Protein AF-A0A968EYU2-F1 (afdb_monomer_lite)

Foldseek 3Di:
DVLVPQDPLLDDLLVVVLVCCVPPVLLADDVVSLVSNVVVQCCCVVVVHDDDPRNSVLSVQSNVLLVVCVVVPHGSPVSSVSND

pLDDT: mean 73.41, std 11.19, range [44.12, 89.25]

Sequence (84 aa):
PIIHFISREVRGSGVPEVMESVLIRGGTIRPRVILSKIFAAAITIGSGGSAGREGPIIHIGSAIGSAFGQFIAVSARRLRTFVA

Structure (mmCIF, N/CA/C/O backbone):
data_AF-A0A968EYU2-F1
#
_entry.id   AF-A0A968EYU2-F1
#
loop_
_atom_site.group_PDB
_atom_site.id
_atom_site.type_symbol
_atom_site.label_atom_id
_atom_site.label_alt_id
_atom_site.label_comp_id
_atom_site.label_asym_id
_atom_site.label_entity_id
_atom_site.label_seq_id
_atom_site.pdbx_PDB_ins_code
_atom_site.Cartn_x
_atom_site.Cartn_y
_atom_site.Cartn_z
_atom_site.occupancy
_atom_site.B_iso_or_equiv
_atom_site.auth_seq_id
_atom_site.auth_comp_id
_atom_site.auth_asym_id
_atom_site.auth_atom_id
_atom_site.pdbx_PDB_model_num
ATOM 1 N N . PRO A 1 1 ? 14.061 6.938 -17.408 1.00 49.19 1 PRO A N 1
ATOM 2 C CA . PRO A 1 1 ? 13.678 8.024 -18.353 1.00 49.19 1 PRO A CA 1
ATOM 3 C C . PRO A 1 1 ? 12.168 8.351 -18.389 1.00 49.19 1 PRO A C 1
ATOM 5 O O . PRO A 1 1 ? 11.839 9.526 -18.411 1.00 49.19 1 PRO A O 1
ATOM 8 N N . ILE A 1 2 ? 11.254 7.367 -18.313 1.00 48.81 2 ILE A N 1
ATOM 9 C CA . ILE A 1 2 ? 9.783 7.599 -18.335 1.00 48.81 2 ILE A CA 1
ATOM 10 C C . ILE A 1 2 ? 9.180 7.866 -16.935 1.00 48.81 2 ILE A C 1
ATOM 12 O O . ILE A 1 2 ? 8.266 8.671 -16.780 1.00 48.81 2 ILE A O 1
ATOM 16 N N . ILE A 1 3 ? 9.771 7.295 -15.880 1.00 48.44 3 ILE A N 1
ATOM 17 C CA . ILE A 1 3 ? 9.406 7.528 -14.464 1.00 48.44 3 ILE A CA 1
ATOM 18 C C . ILE A 1 3 ? 9.559 8.983 -13.978 1.00 48.44 3 ILE A C 1
ATOM 20 O O . ILE A 1 3 ? 9.069 9.316 -12.903 1.00 48.44 3 ILE A O 1
ATOM 24 N N . HIS A 1 4 ? 10.214 9.861 -14.746 1.00 47.31 4 HIS A N 1
ATOM 25 C CA . HIS A 1 4 ? 10.344 11.281 -14.395 1.00 47.31 4 HIS A CA 1
ATOM 26 C C . HIS A 1 4 ? 9.089 12.110 -14.699 1.00 47.31 4 HIS A C 1
ATOM 28 O O . HIS A 1 4 ? 8.918 1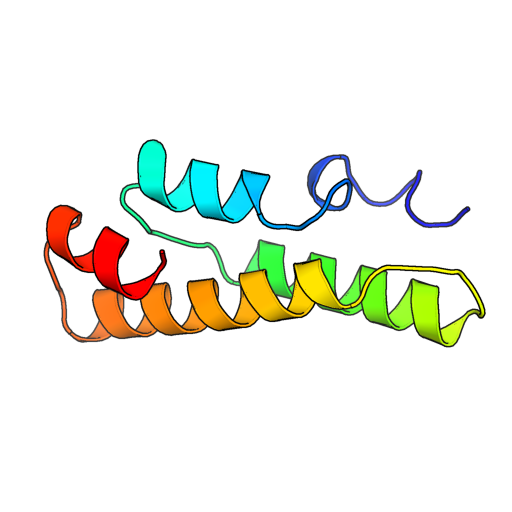3.159 -14.085 1.00 47.31 4 HIS A O 1
ATOM 34 N N . PHE A 1 5 ? 8.211 11.641 -15.591 1.00 47.78 5 PHE A N 1
ATOM 35 C CA . PHE A 1 5 ? 7.054 12.415 -16.052 1.00 47.78 5 PHE A CA 1
ATOM 36 C C . PHE A 1 5 ? 5.716 11.989 -15.4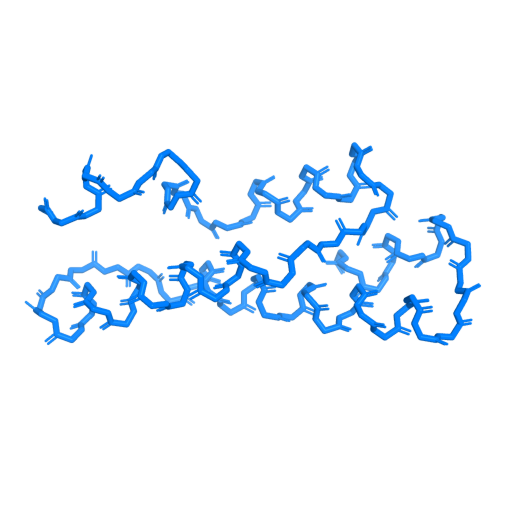35 1.00 47.78 5 PHE A C 1
ATOM 38 O O . PHE A 1 5 ? 4.760 12.752 -15.509 1.00 47.78 5 PHE A O 1
ATOM 45 N N . ILE A 1 6 ? 5.623 10.806 -14.811 1.00 46.38 6 ILE A N 1
ATOM 46 C CA . ILE A 1 6 ? 4.307 10.213 -14.509 1.00 46.38 6 ILE A CA 1
ATOM 47 C C . ILE A 1 6 ? 3.770 10.528 -13.106 1.00 46.38 6 ILE A C 1
ATOM 49 O O . ILE A 1 6 ? 2.558 10.646 -12.991 1.00 46.38 6 ILE A O 1
ATOM 53 N N . SER A 1 7 ? 4.599 10.709 -12.065 1.00 44.12 7 SER A N 1
ATOM 54 C CA . SER A 1 7 ? 4.239 11.339 -10.766 1.00 44.12 7 SER A CA 1
ATOM 55 C C . SER A 1 7 ? 5.277 11.014 -9.687 1.00 44.12 7 SER A C 1
ATOM 57 O O . SER A 1 7 ? 5.863 9.931 -9.693 1.00 44.12 7 SER A O 1
ATOM 59 N N . ARG A 1 8 ? 5.456 11.902 -8.693 1.00 50.59 8 ARG A N 1
ATOM 60 C CA . ARG A 1 8 ? 6.229 11.602 -7.463 1.00 50.59 8 ARG A CA 1
ATOM 61 C C . ARG A 1 8 ? 5.707 10.360 -6.733 1.00 50.59 8 ARG A C 1
ATOM 63 O O . ARG A 1 8 ? 6.509 9.670 -6.122 1.00 50.59 8 ARG A O 1
ATOM 70 N N . GLU A 1 9 ? 4.420 10.042 -6.883 1.00 50.94 9 GLU A N 1
ATOM 71 C CA . GLU A 1 9 ? 3.795 8.807 -6.385 1.00 50.94 9 GLU A CA 1
ATOM 72 C C . GLU A 1 9 ? 4.377 7.526 -6.994 1.00 50.94 9 GLU A C 1
ATOM 74 O O . GLU A 1 9 ? 4.127 6.457 -6.470 1.00 50.94 9 GLU A O 1
ATOM 79 N N . VAL A 1 10 ? 5.123 7.577 -8.103 1.00 50.31 10 VAL A N 1
ATOM 80 C CA . VAL A 1 10 ? 5.743 6.391 -8.729 1.00 50.31 10 VAL A CA 1
ATOM 81 C C . VAL A 1 10 ? 7.193 6.206 -8.257 1.00 50.31 10 VAL A C 1
ATOM 83 O O . VAL A 1 10 ? 7.810 5.166 -8.486 1.00 50.31 10 VAL A O 1
ATOM 86 N N . ARG A 1 11 ? 7.759 7.202 -7.566 1.00 52.03 11 ARG A N 1
ATOM 87 C CA . ARG A 1 11 ? 9.143 7.173 -7.091 1.00 52.03 11 ARG A CA 1
ATOM 88 C C . ARG A 1 11 ? 9.244 6.382 -5.788 1.00 52.03 11 ARG A C 1
ATOM 90 O O . ARG A 1 11 ? 8.596 6.709 -4.805 1.00 52.03 11 ARG A O 1
ATOM 97 N N . GLY A 1 12 ? 10.136 5.395 -5.765 1.00 59.44 12 GLY A N 1
ATOM 98 C CA . GLY A 1 12 ? 10.513 4.672 -4.551 1.00 59.44 12 GLY A CA 1
ATOM 99 C C . GLY A 1 12 ? 9.983 3.244 -4.482 1.00 59.44 12 GLY A C 1
ATOM 100 O O . GLY A 1 12 ? 9.168 2.811 -5.294 1.00 59.44 12 GLY A O 1
ATOM 101 N N . SER A 1 13 ? 10.467 2.519 -3.474 1.00 63.94 13 SER A N 1
ATOM 102 C CA . SER A 1 13 ? 10.256 1.080 -3.266 1.00 63.94 13 SER A CA 1
ATOM 103 C C . SER A 1 13 ? 8.789 0.671 -3.041 1.00 63.94 13 SER A C 1
ATOM 105 O O . SER A 1 13 ? 8.514 -0.490 -2.812 1.00 63.94 13 SER A O 1
ATOM 107 N N . GLY A 1 14 ? 7.807 1.581 -3.033 1.00 66.56 14 GLY A N 1
ATOM 108 C CA . GLY A 1 14 ? 6.415 1.249 -2.673 1.00 66.56 14 GLY A CA 1
ATOM 109 C C . GLY A 1 14 ? 6.198 1.062 -1.169 1.00 66.56 14 GLY A C 1
ATOM 110 O O . GLY A 1 14 ? 5.126 1.383 -0.667 1.00 66.56 14 GLY A O 1
ATOM 111 N N . VAL A 1 15 ? 7.244 0.653 -0.445 1.00 71.38 15 VAL A N 1
ATOM 112 C CA . VAL A 1 15 ? 7.286 0.581 1.020 1.00 71.38 15 VAL A CA 1
ATOM 113 C C . VAL A 1 15 ? 6.846 1.894 1.681 1.00 71.38 15 VAL A C 1
ATOM 115 O O . VAL A 1 15 ? 5.990 1.821 2.556 1.00 71.38 15 VAL A O 1
ATOM 118 N N . PRO A 1 16 ? 7.326 3.092 1.278 1.00 77.19 16 PRO A N 1
ATOM 119 C CA . PRO A 1 16 ? 6.940 4.330 1.954 1.00 77.19 16 PRO A CA 1
ATOM 120 C C . PRO A 1 16 ? 5.447 4.651 1.826 1.00 77.19 16 PRO A C 1
ATOM 122 O O . PRO A 1 16 ? 4.853 5.082 2.807 1.00 77.19 16 PRO A O 1
ATOM 125 N N . GLU A 1 17 ? 4.819 4.410 0.668 1.00 75.56 17 GLU A N 1
ATOM 126 C CA . GLU A 1 17 ? 3.377 4.649 0.503 1.00 75.56 17 GLU A CA 1
ATOM 127 C C . GLU A 1 17 ? 2.521 3.641 1.274 1.00 75.56 17 GLU A C 1
ATOM 129 O O . GLU A 1 17 ? 1.497 4.014 1.852 1.00 75.56 17 GLU A O 1
ATOM 134 N N . VAL A 1 18 ? 2.943 2.374 1.329 1.00 78.25 18 VAL A N 1
ATOM 135 C CA . VAL A 1 18 ? 2.287 1.380 2.189 1.00 78.25 18 VAL A CA 1
ATOM 136 C C . VAL A 1 18 ? 2.413 1.801 3.651 1.00 78.25 18 VAL A C 1
ATOM 138 O O . VAL A 1 18 ? 1.410 1.839 4.365 1.00 78.25 18 VAL A O 1
ATOM 141 N N . MET A 1 19 ? 3.601 2.218 4.082 1.00 79.44 19 MET A N 1
ATOM 142 C CA . MET A 1 19 ? 3.842 2.673 5.449 1.00 79.44 19 MET A CA 1
ATOM 143 C C . MET A 1 19 ? 3.039 3.940 5.777 1.00 79.44 19 MET A C 1
ATOM 145 O O . MET A 1 19 ? 2.436 4.018 6.845 1.00 79.44 19 MET A O 1
ATOM 149 N N . GLU A 1 20 ? 2.931 4.892 4.846 1.00 82.44 20 GLU A N 1
ATOM 150 C CA . GLU A 1 20 ? 2.056 6.066 4.965 1.00 82.44 20 GLU A CA 1
ATOM 151 C C . GLU A 1 20 ? 0.589 5.643 5.113 1.00 82.44 20 GLU A C 1
ATOM 153 O O . GLU A 1 20 ? -0.138 6.169 5.959 1.00 82.44 20 GLU A O 1
ATOM 158 N N . SER A 1 21 ? 0.138 4.656 4.335 1.00 77.44 21 SER A N 1
ATOM 159 C CA . SER A 1 21 ? -1.236 4.169 4.427 1.00 77.44 21 SER A CA 1
ATOM 160 C C . SER A 1 21 ? -1.531 3.540 5.792 1.00 77.44 21 SER A C 1
ATOM 162 O O . SER A 1 21 ? -2.580 3.810 6.375 1.00 77.44 21 SER A O 1
ATOM 164 N N . VAL A 1 22 ? -0.586 2.782 6.352 1.00 82.12 22 VAL A N 1
ATOM 165 C CA . VAL A 1 22 ? -0.696 2.140 7.668 1.00 82.12 22 VAL A CA 1
ATOM 166 C C . VAL A 1 22 ? -0.664 3.186 8.786 1.00 82.12 22 VAL A C 1
ATOM 168 O O . VAL A 1 22 ? -1.542 3.187 9.658 1.00 82.12 22 VAL A O 1
ATOM 171 N N . LEU A 1 23 ? 0.303 4.106 8.742 1.00 80.38 23 LEU A N 1
ATOM 172 C CA . LEU A 1 23 ? 0.547 5.103 9.787 1.00 80.38 23 LEU A CA 1
ATOM 173 C C . LEU A 1 23 ? -0.495 6.229 9.776 1.00 80.38 23 LEU A C 1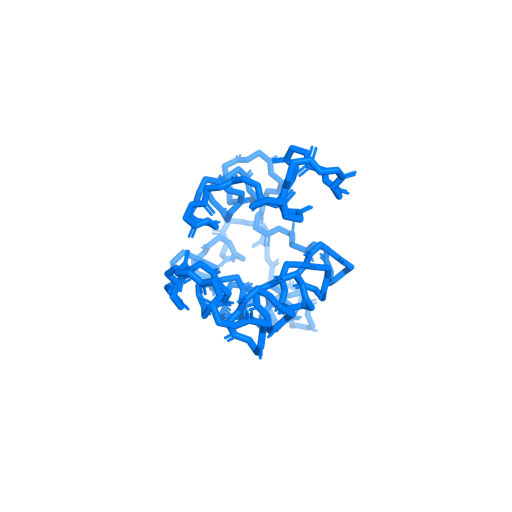
ATOM 175 O O . LEU A 1 23 ? -1.068 6.537 10.821 1.00 80.38 23 LEU A O 1
ATOM 179 N N . ILE A 1 24 ? -0.780 6.803 8.604 1.00 81.50 24 ILE A N 1
ATOM 180 C CA . ILE A 1 24 ? -1.599 8.016 8.452 1.00 81.50 24 ILE A CA 1
ATOM 181 C C . ILE A 1 24 ? -3.037 7.682 8.044 1.00 81.50 24 ILE A C 1
ATOM 183 O O . ILE A 1 24 ? -3.978 8.279 8.560 1.00 81.50 24 ILE A O 1
ATOM 187 N N . ARG A 1 25 ? -3.241 6.705 7.149 1.00 78.81 25 ARG A N 1
ATOM 188 C CA . ARG A 1 25 ? -4.573 6.400 6.576 1.00 78.81 25 ARG A CA 1
ATOM 189 C C . ARG A 1 25 ? -5.296 5.233 7.243 1.00 78.81 25 ARG A C 1
ATOM 191 O O . ARG A 1 25 ? -6.323 4.790 6.735 1.00 78.81 25 ARG A O 1
ATOM 198 N N . GLY A 1 26 ? -4.770 4.708 8.351 1.00 79.62 26 GLY A N 1
ATOM 199 C CA . GLY A 1 26 ? -5.405 3.614 9.098 1.00 79.62 26 GLY A CA 1
ATOM 200 C C . GLY A 1 26 ? -5.383 2.260 8.378 1.00 79.62 26 GLY A C 1
ATOM 201 O O . GLY A 1 26 ? -6.202 1.402 8.681 1.00 79.62 26 GLY A O 1
ATOM 202 N N . GLY A 1 27 ? -4.464 2.084 7.427 1.00 77.50 27 GLY A N 1
ATOM 203 C CA . GLY A 1 27 ? -4.311 0.910 6.565 1.00 77.50 27 GLY A CA 1
ATOM 204 C C . GLY A 1 27 ? -5.176 0.948 5.299 1.00 77.50 27 GLY A C 1
ATOM 205 O O . GLY A 1 27 ? -5.185 -0.009 4.534 1.00 77.50 27 GLY A O 1
ATOM 206 N N . THR A 1 28 ? -5.915 2.030 5.045 1.00 78.25 28 THR A N 1
ATOM 207 C CA . THR A 1 28 ? -6.772 2.148 3.856 1.00 78.25 28 THR A CA 1
ATOM 208 C C . THR A 1 28 ? -5.941 2.500 2.619 1.00 78.25 28 THR A C 1
ATOM 210 O O . THR A 1 28 ? -5.398 3.607 2.527 1.00 78.25 28 THR A O 1
ATOM 213 N N . ILE A 1 29 ? -5.859 1.591 1.642 1.00 79.81 29 ILE A N 1
ATOM 214 C CA . ILE A 1 29 ? -5.115 1.808 0.393 1.00 79.81 29 ILE A CA 1
ATOM 215 C C . ILE A 1 29 ? -6.081 2.013 -0.771 1.00 79.81 29 ILE A C 1
ATOM 217 O O . ILE A 1 29 ? -7.039 1.267 -0.952 1.00 79.81 29 ILE A O 1
ATOM 221 N N . ARG A 1 30 ? -5.828 3.050 -1.581 1.00 74.50 30 ARG A N 1
ATOM 222 C CA . ARG A 1 30 ? -6.640 3.363 -2.764 1.00 74.50 30 ARG A CA 1
ATOM 223 C C . ARG A 1 30 ? -6.174 2.521 -3.965 1.00 74.50 30 ARG A C 1
ATOM 225 O O . ARG A 1 30 ? -5.054 2.757 -4.422 1.00 74.50 30 ARG A O 1
ATOM 232 N N . PRO A 1 31 ? -7.027 1.660 -4.559 1.00 69.31 31 PRO A N 1
ATOM 233 C CA . PRO A 1 31 ? -6.664 0.768 -5.675 1.00 69.31 31 PRO A CA 1
ATOM 234 C C . PRO A 1 31 ? -6.034 1.485 -6.874 1.00 69.31 31 PRO A C 1
ATOM 236 O O . PRO A 1 31 ? -5.123 0.973 -7.519 1.00 69.31 31 PRO A O 1
ATOM 239 N N . ARG A 1 32 ? -6.482 2.719 -7.138 1.00 71.38 32 ARG A N 1
ATOM 240 C CA . ARG A 1 32 ? -5.990 3.558 -8.237 1.00 71.38 32 ARG A CA 1
ATOM 241 C C . ARG A 1 32 ? -4.477 3.813 -8.198 1.00 71.38 32 ARG A C 1
ATOM 243 O O . ARG A 1 32 ? -3.858 3.875 -9.248 1.00 71.38 32 ARG A O 1
ATOM 250 N N . VAL A 1 33 ? -3.877 3.941 -7.010 1.00 70.12 33 VAL A N 1
ATOM 251 C CA . VAL A 1 33 ? -2.437 4.238 -6.866 1.00 70.12 33 VAL A CA 1
ATOM 252 C C . VAL A 1 33 ? -1.600 3.000 -7.197 1.00 70.12 33 VAL A C 1
ATOM 254 O O . VAL A 1 33 ? -0.579 3.093 -7.877 1.00 70.12 33 VAL A O 1
ATOM 257 N N . ILE A 1 34 ? -2.080 1.825 -6.782 1.00 72.19 34 ILE A N 1
ATOM 258 C CA . ILE A 1 34 ? -1.455 0.530 -7.071 1.00 72.19 34 ILE A CA 1
ATOM 259 C C . ILE A 1 34 ? -1.456 0.258 -8.574 1.00 72.19 34 ILE A C 1
ATOM 261 O O . ILE A 1 34 ? -0.410 -0.059 -9.133 1.00 72.19 34 ILE A O 1
ATOM 265 N N . LEU A 1 35 ? -2.603 0.437 -9.239 1.00 73.25 35 LEU A N 1
ATOM 266 C CA . LEU A 1 35 ? -2.727 0.216 -10.682 1.00 73.25 35 LEU A CA 1
ATOM 267 C C . LEU A 1 35 ? -1.764 1.103 -11.476 1.00 73.25 35 LEU A C 1
ATOM 269 O O . LEU A 1 35 ? -1.061 0.600 -12.352 1.00 73.25 35 LEU A O 1
ATOM 273 N N . SER A 1 36 ? -1.661 2.386 -11.120 1.00 73.62 36 SER A N 1
ATOM 274 C CA . SER A 1 36 ? -0.713 3.313 -11.747 1.00 73.62 36 SER A CA 1
ATOM 275 C C . SER A 1 36 ? 0.744 2.877 -11.560 1.00 73.62 36 SER A C 1
ATOM 277 O O . SER A 1 36 ? 1.525 2.930 -12.512 1.00 73.62 36 SER A O 1
ATOM 279 N N . LYS A 1 37 ? 1.125 2.397 -10.365 1.00 74.25 37 LYS A N 1
ATOM 280 C CA . LYS A 1 37 ? 2.485 1.885 -10.108 1.00 74.25 37 LYS A CA 1
ATOM 281 C C . LYS A 1 37 ? 2.784 0.594 -10.859 1.00 74.25 37 LYS A C 1
ATOM 283 O O . LYS A 1 37 ? 3.879 0.467 -11.401 1.00 74.25 37 LYS A O 1
ATOM 288 N N . ILE A 1 38 ? 1.837 -0.343 -10.910 1.00 74.88 38 ILE A N 1
ATOM 289 C CA . ILE A 1 38 ? 1.990 -1.592 -11.667 1.00 74.88 38 ILE A CA 1
ATOM 290 C C . ILE A 1 38 ? 2.183 -1.274 -13.146 1.00 74.88 38 ILE A C 1
ATOM 292 O O . ILE A 1 38 ? 3.127 -1.778 -13.745 1.00 74.88 38 ILE A O 1
ATOM 296 N N . PHE A 1 39 ? 1.351 -0.398 -13.717 1.00 77.56 39 PHE A N 1
ATOM 297 C CA . PHE A 1 39 ? 1.486 0.013 -15.114 1.00 77.56 39 PHE A CA 1
ATOM 298 C C . PHE A 1 39 ? 2.830 0.686 -15.383 1.00 77.56 39 PHE A C 1
ATOM 300 O O . PHE A 1 39 ? 3.513 0.331 -16.341 1.00 77.56 39 PHE A O 1
ATOM 307 N N . ALA A 1 40 ? 3.254 1.612 -14.522 1.00 76.44 40 ALA A N 1
ATOM 308 C CA . ALA A 1 40 ? 4.537 2.283 -14.688 1.00 76.44 40 ALA A CA 1
ATOM 309 C C . ALA A 1 40 ? 5.726 1.313 -14.577 1.00 76.44 40 ALA A C 1
ATOM 311 O O . ALA A 1 40 ? 6.675 1.416 -15.359 1.00 76.44 40 ALA A O 1
ATOM 312 N N . ALA A 1 41 ? 5.677 0.355 -13.647 1.00 73.38 41 ALA A N 1
ATOM 313 C CA . ALA A 1 41 ? 6.702 -0.675 -13.505 1.00 73.38 41 ALA A CA 1
ATOM 314 C C . ALA A 1 41 ? 6.705 -1.644 -14.695 1.00 73.38 41 ALA A C 1
ATOM 316 O O . ALA A 1 41 ? 7.771 -1.931 -15.232 1.00 73.38 41 ALA A O 1
ATOM 317 N N . ALA A 1 42 ? 5.533 -2.088 -15.154 1.00 78.00 42 ALA A N 1
ATOM 318 C CA . ALA A 1 42 ? 5.386 -2.959 -16.317 1.00 78.00 42 ALA A CA 1
ATOM 319 C C . ALA A 1 42 ? 5.911 -2.292 -17.594 1.00 78.00 42 ALA A C 1
ATOM 321 O O . ALA A 1 42 ? 6.672 -2.914 -18.329 1.00 78.00 42 ALA A O 1
ATOM 322 N N . ILE A 1 43 ? 5.582 -1.014 -17.821 1.00 78.50 43 ILE A N 1
ATOM 323 C CA . ILE A 1 43 ? 6.112 -0.235 -18.948 1.00 78.50 43 ILE A CA 1
ATOM 324 C C . ILE A 1 43 ? 7.626 -0.077 -18.818 1.00 78.50 43 ILE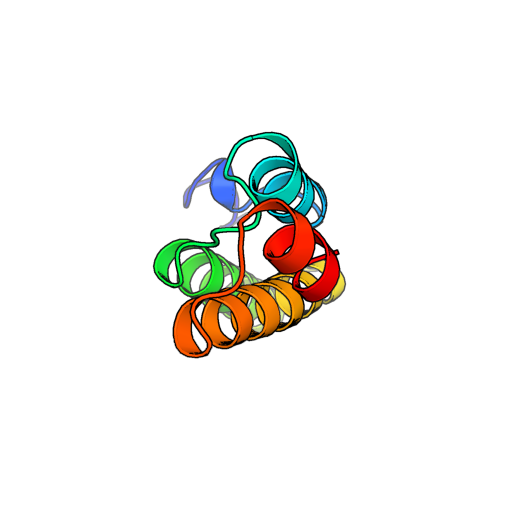 A C 1
ATOM 326 O O . ILE A 1 43 ? 8.332 -0.281 -19.796 1.00 78.50 43 ILE A O 1
ATOM 330 N N . THR A 1 44 ? 8.139 0.241 -17.625 1.00 75.00 44 THR A N 1
ATOM 331 C CA . THR A 1 44 ? 9.582 0.448 -17.424 1.00 75.00 44 THR A CA 1
ATOM 332 C C . THR A 1 44 ? 10.376 -0.836 -17.659 1.00 75.00 44 THR A C 1
ATOM 334 O O . THR A 1 44 ? 11.380 -0.797 -18.364 1.00 75.00 44 THR A O 1
ATOM 337 N N . ILE A 1 45 ? 9.920 -1.968 -17.116 1.00 74.69 45 ILE A N 1
ATOM 338 C CA . ILE A 1 45 ? 10.554 -3.279 -17.318 1.00 74.69 45 ILE A CA 1
ATOM 339 C C . ILE A 1 45 ? 10.407 -3.714 -18.782 1.00 74.69 45 ILE A C 1
ATOM 341 O O . ILE A 1 45 ? 11.385 -4.119 -19.406 1.00 74.69 45 ILE A O 1
ATOM 345 N N . GLY A 1 46 ? 9.205 -3.583 -19.351 1.00 77.44 46 GLY A N 1
ATOM 346 C CA . GLY A 1 46 ? 8.911 -3.945 -20.738 1.00 77.44 46 GLY A CA 1
ATOM 347 C C . GLY A 1 46 ? 9.664 -3.101 -21.768 1.00 77.44 46 GLY A C 1
ATOM 348 O O . GLY A 1 46 ? 9.995 -3.603 -22.836 1.00 77.44 46 GLY A O 1
ATOM 349 N N . SER A 1 47 ? 10.007 -1.850 -21.442 1.00 79.88 47 SER A N 1
ATOM 350 C CA . SER A 1 47 ? 10.815 -0.968 -22.294 1.00 79.88 47 SER A CA 1
ATOM 351 C C . SER A 1 47 ? 12.331 -1.171 -22.138 1.00 79.88 47 SER A C 1
ATOM 353 O O . SER A 1 47 ? 13.099 -0.337 -22.611 1.00 79.88 47 SER A O 1
ATOM 355 N N . GLY A 1 48 ? 12.783 -2.207 -21.418 1.00 72.25 48 GLY A N 1
ATOM 356 C CA . GLY A 1 48 ? 14.207 -2.467 -21.160 1.00 72.25 48 GLY A CA 1
ATOM 357 C C . GLY A 1 48 ? 14.839 -1.568 -20.087 1.00 72.25 48 GLY A C 1
ATOM 358 O O . GLY A 1 48 ? 16.060 -1.517 -19.955 1.00 72.25 48 GLY A O 1
ATOM 359 N N . GLY A 1 49 ? 14.028 -0.840 -19.316 1.00 69.12 49 GLY A N 1
ATOM 360 C CA . GLY A 1 49 ? 14.479 -0.043 -18.180 1.00 69.12 49 GLY A CA 1
ATOM 361 C C . GLY A 1 49 ? 14.633 -0.889 -16.916 1.00 69.12 49 GLY A C 1
ATOM 362 O O . GLY A 1 49 ? 13.804 -1.743 -16.609 1.00 69.12 49 GLY A O 1
ATOM 363 N N . SER A 1 50 ? 15.681 -0.624 -16.134 1.00 64.50 50 SER A N 1
ATOM 364 C CA . SER A 1 50 ? 15.873 -1.282 -14.839 1.00 64.50 50 SER A CA 1
ATOM 365 C C . SER A 1 50 ? 14.924 -0.688 -13.792 1.00 64.50 50 SER A C 1
ATOM 367 O O . SER A 1 50 ? 15.058 0.477 -13.407 1.00 64.50 50 SER A O 1
ATOM 369 N N . ALA A 1 51 ? 13.952 -1.484 -13.345 1.00 66.31 51 ALA A N 1
ATOM 370 C CA . ALA A 1 51 ? 13.072 -1.168 -12.225 1.00 66.31 51 ALA A CA 1
ATOM 371 C C . ALA A 1 51 ? 12.960 -2.374 -11.284 1.00 66.31 51 ALA A C 1
ATOM 373 O O . ALA A 1 51 ? 12.779 -3.512 -11.718 1.00 66.31 51 ALA A O 1
ATOM 374 N N . GLY A 1 52 ? 13.061 -2.117 -9.979 1.00 63.62 52 GLY A N 1
ATOM 375 C CA . GLY A 1 52 ? 12.880 -3.139 -8.954 1.00 63.62 52 GLY A CA 1
ATOM 376 C C . GLY A 1 52 ? 11.433 -3.635 -8.916 1.00 63.62 52 GLY A C 1
ATOM 377 O O . GLY A 1 52 ? 10.499 -2.841 -8.808 1.00 63.62 52 GLY A O 1
ATOM 378 N N . ARG A 1 53 ? 11.249 -4.957 -8.976 1.00 67.25 53 ARG A N 1
ATOM 379 C CA . ARG A 1 53 ? 9.934 -5.627 -8.912 1.00 67.25 53 ARG A CA 1
ATOM 380 C C . ARG A 1 53 ? 9.316 -5.627 -7.509 1.00 67.25 53 ARG A C 1
ATOM 382 O O . ARG A 1 53 ? 8.144 -5.952 -7.360 1.00 67.25 53 ARG A O 1
ATOM 389 N N . GLU A 1 54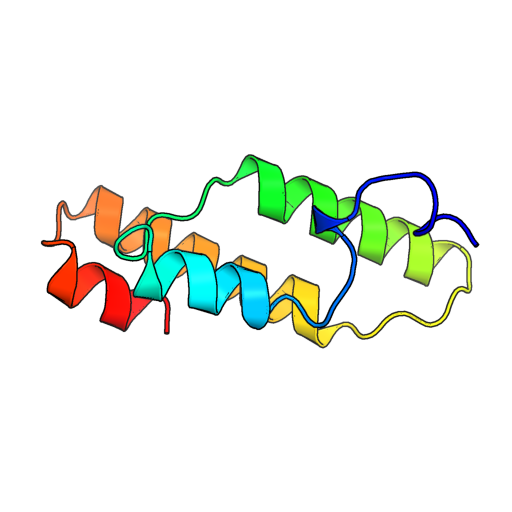 ? 10.090 -5.251 -6.496 1.00 69.31 54 GLU A N 1
ATOM 390 C CA . GLU A 1 54 ? 9.683 -5.335 -5.093 1.00 69.31 54 GLU A CA 1
ATOM 391 C C . GLU A 1 54 ? 8.551 -4.362 -4.751 1.00 69.31 54 GLU A C 1
ATOM 393 O O . GLU A 1 54 ? 7.591 -4.741 -4.085 1.00 69.31 54 GLU A O 1
ATOM 398 N N . GLY A 1 55 ? 8.585 -3.139 -5.287 1.00 72.00 55 GLY A N 1
ATOM 399 C CA . GLY A 1 55 ? 7.573 -2.136 -4.958 1.00 72.00 55 GLY A CA 1
ATOM 400 C C . GLY A 1 55 ? 6.164 -2.407 -5.477 1.00 72.00 55 GLY A C 1
ATOM 401 O O . GLY A 1 55 ? 5.213 -2.217 -4.717 1.00 72.00 55 GLY A O 1
ATOM 402 N N . PRO A 1 56 ? 5.987 -2.875 -6.724 1.00 73.12 56 PRO A N 1
ATOM 403 C CA . PRO A 1 56 ? 4.689 -3.338 -7.204 1.00 73.12 56 PRO A CA 1
ATOM 404 C C . PRO A 1 56 ? 4.133 -4.510 -6.387 1.00 73.12 56 PRO A C 1
ATOM 406 O O . PRO A 1 56 ? 2.954 -4.493 -6.046 1.00 73.12 56 PRO A O 1
ATOM 409 N N . ILE A 1 57 ? 4.969 -5.495 -6.033 1.00 79.50 57 ILE A N 1
ATOM 410 C CA . ILE A 1 57 ? 4.545 -6.684 -5.273 1.00 79.50 57 ILE A CA 1
ATOM 411 C C . ILE A 1 57 ? 4.040 -6.294 -3.880 1.00 79.50 57 ILE A C 1
ATOM 413 O O . ILE A 1 57 ? 2.947 -6.707 -3.490 1.00 79.50 57 ILE A O 1
ATOM 417 N N . ILE A 1 58 ? 4.791 -5.453 -3.163 1.00 80.31 58 ILE A N 1
ATOM 418 C CA . ILE A 1 58 ? 4.417 -4.979 -1.823 1.00 80.31 58 ILE A CA 1
ATOM 419 C C . ILE A 1 58 ? 3.096 -4.204 -1.882 1.00 80.31 58 ILE A C 1
ATOM 421 O O . ILE A 1 58 ? 2.183 -4.474 -1.107 1.00 80.31 58 ILE A O 1
ATOM 425 N N . HIS A 1 59 ? 2.934 -3.310 -2.863 1.00 81.50 59 HIS A N 1
ATOM 426 C CA . HIS A 1 59 ? 1.683 -2.570 -3.018 1.00 81.50 59 HIS A CA 1
ATOM 427 C C . HIS A 1 59 ? 0.481 -3.469 -3.309 1.00 81.50 59 HIS A C 1
ATOM 429 O O . HIS A 1 59 ? -0.594 -3.201 -2.783 1.00 81.50 59 HIS A O 1
ATOM 435 N N . ILE A 1 60 ? 0.642 -4.512 -4.130 1.00 81.75 60 ILE A N 1
ATOM 436 C CA . ILE A 1 60 ? -0.432 -5.472 -4.421 1.00 81.75 60 ILE A CA 1
ATOM 437 C C . ILE A 1 60 ? -0.836 -6.219 -3.146 1.00 81.75 60 ILE A C 1
ATOM 439 O O . ILE A 1 60 ? -2.025 -6.274 -2.836 1.00 81.75 60 ILE A O 1
ATOM 443 N N . GLY A 1 61 ? 0.129 -6.746 -2.387 1.00 84.50 61 GLY A N 1
ATOM 444 C CA . GLY A 1 61 ? -0.144 -7.462 -1.135 1.00 84.50 61 GLY A CA 1
ATOM 445 C C . GLY A 1 61 ? -0.881 -6.584 -0.122 1.00 84.50 61 GLY A C 1
ATOM 446 O O . GLY A 1 61 ? -1.955 -6.946 0.361 1.00 84.50 61 GLY A O 1
ATOM 447 N N . SER A 1 62 ? -0.374 -5.373 0.104 1.00 85.00 62 SER A N 1
ATOM 448 C CA . SER A 1 62 ? -0.986 -4.398 1.007 1.00 85.00 62 SER A CA 1
ATOM 449 C C . SER A 1 62 ? -2.363 -3.921 0.521 1.00 85.00 62 SER A C 1
ATOM 451 O O . SER A 1 62 ? -3.259 -3.689 1.333 1.00 85.00 62 SER A O 1
ATOM 453 N N . ALA A 1 63 ? -2.578 -3.807 -0.795 1.00 83.94 63 ALA A N 1
ATOM 454 C CA . ALA A 1 63 ? -3.883 -3.483 -1.372 1.00 83.94 63 ALA A CA 1
ATOM 455 C C . ALA A 1 63 ? -4.924 -4.564 -1.094 1.00 83.94 63 ALA A C 1
ATOM 457 O O . ALA A 1 63 ? -6.045 -4.248 -0.698 1.00 83.94 63 ALA A O 1
ATOM 458 N N . ILE A 1 64 ? -4.544 -5.827 -1.304 1.00 85.06 64 ILE A N 1
ATOM 459 C CA . ILE A 1 64 ? -5.406 -6.985 -1.071 1.00 85.06 64 ILE A CA 1
ATOM 460 C C . ILE A 1 64 ? -5.740 -7.077 0.418 1.00 85.06 64 ILE A C 1
ATOM 462 O O . ILE A 1 64 ? -6.913 -7.187 0.761 1.00 85.06 64 ILE A O 1
ATOM 466 N N . GLY A 1 65 ? -4.745 -6.938 1.299 1.00 86.38 65 GLY A N 1
ATOM 467 C CA . GLY A 1 65 ? -4.956 -6.915 2.748 1.00 86.38 65 GLY A CA 1
ATOM 468 C C . GLY A 1 65 ? -5.875 -5.778 3.202 1.00 86.38 65 GLY A C 1
ATOM 469 O O . GLY A 1 65 ? -6.778 -5.985 4.014 1.00 86.38 65 GLY A O 1
ATOM 470 N N . SER A 1 66 ? -5.717 -4.590 2.613 1.00 84.88 66 SER A N 1
ATOM 471 C CA . SER A 1 66 ? -6.571 -3.430 2.889 1.00 84.88 66 SER A CA 1
ATOM 472 C C . SER A 1 66 ? -8.008 -3.638 2.410 1.00 84.88 66 SER A C 1
ATOM 474 O O . SER A 1 66 ? -8.951 -3.344 3.144 1.00 84.88 66 SER A O 1
ATOM 476 N N . ALA A 1 67 ? -8.185 -4.156 1.192 1.00 83.19 67 ALA A N 1
ATOM 477 C CA . ALA A 1 67 ? -9.495 -4.434 0.612 1.00 83.19 67 ALA A CA 1
ATOM 478 C C . ALA A 1 67 ? -10.215 -5.550 1.377 1.00 83.19 67 ALA A C 1
ATOM 480 O O . ALA A 1 67 ? -11.398 -5.419 1.682 1.00 83.19 67 ALA A O 1
ATOM 481 N N . PHE A 1 68 ? -9.492 -6.606 1.752 1.00 85.12 68 PHE A N 1
ATOM 482 C CA . PHE A 1 68 ? -10.023 -7.695 2.559 1.00 85.12 68 PHE A CA 1
ATOM 483 C C . PHE A 1 68 ? -10.441 -7.201 3.946 1.00 85.12 68 PHE A C 1
ATOM 485 O O . PHE A 1 68 ? -11.574 -7.427 4.358 1.00 85.12 68 PHE A O 1
ATOM 492 N N . GLY A 1 69 ? -9.584 -6.439 4.634 1.00 85.19 69 GLY A N 1
ATOM 493 C CA . GLY A 1 69 ? -9.919 -5.851 5.931 1.00 85.19 69 GLY A CA 1
ATOM 494 C C . GLY A 1 69 ? -11.122 -4.898 5.872 1.00 85.19 69 GLY A C 1
ATOM 495 O O . GLY A 1 69 ? -11.935 -4.860 6.794 1.00 85.19 69 GLY A O 1
ATOM 496 N N . GLN A 1 70 ? -11.276 -4.148 4.779 1.00 82.06 70 GLN A N 1
ATOM 497 C CA . GLN A 1 70 ? -12.452 -3.298 4.573 1.00 82.06 70 GLN A CA 1
ATOM 498 C C . GLN A 1 70 ? -13.708 -4.136 4.312 1.00 82.06 70 GLN A C 1
ATOM 500 O O . GLN A 1 70 ? -14.768 -3.819 4.847 1.00 82.06 70 GLN A O 1
ATOM 505 N N . PHE A 1 71 ? -13.589 -5.223 3.546 1.00 85.44 71 PHE A N 1
ATOM 506 C CA . PHE A 1 71 ? -14.696 -6.121 3.219 1.00 85.44 71 PHE A CA 1
ATOM 507 C C . PHE A 1 71 ? -15.303 -6.784 4.462 1.00 85.44 71 PHE A C 1
ATOM 509 O O . PHE A 1 71 ? -16.522 -6.843 4.592 1.00 85.44 71 PHE A O 1
ATOM 516 N N . ILE A 1 72 ? -14.469 -7.214 5.412 1.00 89.25 72 ILE A N 1
ATOM 517 C CA . ILE A 1 72 ? -14.928 -7.770 6.697 1.00 89.25 72 ILE A CA 1
ATOM 518 C C . ILE A 1 72 ? -15.117 -6.701 7.794 1.00 89.25 72 ILE A C 1
ATOM 520 O O . ILE A 1 72 ? -15.229 -7.041 8.971 1.00 89.25 72 ILE A O 1
ATOM 524 N N . ALA A 1 73 ? -15.147 -5.415 7.420 1.00 83.38 73 ALA A N 1
ATOM 525 C CA . ALA A 1 73 ? -15.396 -4.269 8.298 1.00 83.38 73 ALA A CA 1
ATOM 526 C C . ALA A 1 73 ? -14.527 -4.242 9.575 1.00 83.38 73 ALA A C 1
ATOM 528 O O . ALA A 1 73 ? -15.003 -3.910 10.666 1.00 83.38 73 ALA A O 1
ATOM 529 N N . VAL A 1 74 ? -13.240 -4.598 9.469 1.00 82.25 74 VAL A N 1
ATOM 530 C CA . VAL A 1 74 ? -12.359 -4.600 10.645 1.00 82.25 74 VAL A CA 1
ATOM 531 C C . VAL A 1 74 ? -11.983 -3.179 11.050 1.00 82.25 74 VAL A C 1
ATOM 533 O O . VAL A 1 74 ? -11.750 -2.306 10.215 1.00 82.25 74 VAL A O 1
ATOM 536 N N . SER A 1 75 ? -11.860 -2.948 12.358 1.00 82.94 75 SER A N 1
ATOM 537 C CA . SER A 1 75 ? -11.392 -1.669 12.889 1.00 82.94 75 SER A CA 1
ATOM 538 C C . SER A 1 75 ? -10.019 -1.291 12.323 1.00 82.94 75 SER A C 1
ATOM 540 O O . SER A 1 75 ? -9.154 -2.149 12.131 1.00 82.94 75 SER A O 1
ATOM 542 N N . ALA A 1 76 ? -9.781 0.011 12.127 1.00 75.44 76 ALA A N 1
ATOM 543 C CA . ALA A 1 76 ? -8.538 0.542 11.552 1.00 75.44 76 ALA A CA 1
ATOM 544 C C . ALA A 1 76 ? -7.267 0.003 12.239 1.00 75.44 76 ALA A C 1
ATOM 546 O O . ALA A 1 76 ? -6.229 -0.173 11.609 1.00 75.44 76 ALA A O 1
ATOM 547 N N . ARG A 1 77 ? -7.345 -0.328 13.536 1.00 77.94 77 ARG A N 1
ATOM 548 C CA . ARG A 1 77 ? -6.229 -0.920 14.284 1.00 77.94 77 ARG A CA 1
ATOM 549 C C . ARG A 1 77 ? -5.852 -2.322 13.800 1.00 77.94 77 ARG A C 1
ATOM 551 O O . ARG A 1 77 ? -4.666 -2.614 13.727 1.00 77.94 77 ARG A O 1
ATOM 558 N N . ARG A 1 78 ? -6.838 -3.164 13.478 1.00 78.69 78 ARG A N 1
ATOM 559 C CA . ARG A 1 78 ? -6.618 -4.506 12.911 1.00 78.69 78 ARG A CA 1
ATOM 560 C C . ARG A 1 78 ? -6.375 -4.450 11.408 1.00 78.69 78 ARG A C 1
ATOM 562 O O . ARG A 1 78 ? -5.620 -5.263 10.897 1.00 78.69 78 ARG A O 1
ATOM 569 N N . LEU A 1 79 ? -6.958 -3.473 10.715 1.00 81.44 79 LEU A N 1
ATOM 570 C CA . LEU A 1 79 ? -6.725 -3.266 9.287 1.00 81.44 79 LEU A CA 1
ATOM 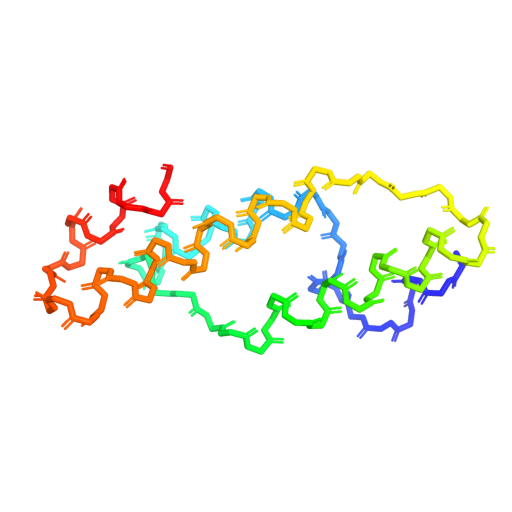571 C C . LEU A 1 79 ? -5.240 -3.014 8.988 1.00 81.44 79 LEU A C 1
ATOM 573 O O . LEU A 1 79 ? -4.701 -3.568 8.040 1.00 81.44 79 LEU A O 1
ATOM 577 N N . ARG A 1 80 ? -4.549 -2.270 9.863 1.00 79.88 80 ARG A N 1
ATOM 578 C CA . ARG A 1 80 ? -3.086 -2.103 9.817 1.00 79.88 80 ARG A CA 1
ATOM 579 C C . ARG A 1 80 ? -2.326 -3.432 9.832 1.00 79.88 80 ARG A C 1
ATOM 581 O O . ARG A 1 80 ? -1.325 -3.541 9.145 1.00 79.88 80 ARG A O 1
ATOM 588 N N . THR A 1 81 ? -2.804 -4.431 10.573 1.00 81.25 81 THR A N 1
ATOM 589 C CA . THR A 1 81 ? -2.173 -5.758 10.667 1.00 81.25 81 THR A CA 1
ATOM 590 C C . THR A 1 81 ? -2.318 -6.574 9.384 1.00 81.25 81 THR A C 1
ATOM 592 O O . THR A 1 81 ? -1.461 -7.392 9.099 1.00 81.25 81 THR A O 1
ATOM 595 N N . PHE A 1 82 ? -3.375 -6.354 8.598 1.00 78.69 82 PHE A N 1
ATOM 596 C CA . PHE A 1 82 ? -3.550 -7.024 7.303 1.00 78.69 82 PHE A CA 1
ATOM 597 C C . PHE A 1 82 ? -2.714 -6.400 6.179 1.00 78.69 82 PHE A C 1
ATOM 599 O O . PHE A 1 82 ? -2.574 -6.997 5.117 1.00 78.69 82 PHE A O 1
ATOM 606 N N . VAL A 1 83 ? -2.224 -5.177 6.383 1.00 80.75 83 VAL A N 1
ATOM 607 C CA . VAL A 1 83 ? -1.572 -4.351 5.355 1.00 80.75 83 VAL A CA 1
ATOM 608 C C . VAL A 1 83 ? -0.053 -4.288 5.544 1.00 80.75 83 VAL A C 1
ATOM 610 O O . VAL A 1 83 ? 0.657 -4.050 4.562 1.00 80.75 83 VAL A O 1
ATOM 613 N N . ALA A 1 84 ? 0.407 -4.465 6.788 1.00 73.38 84 ALA A N 1
ATOM 614 C CA . ALA A 1 84 ? 1.805 -4.446 7.215 1.00 73.38 84 ALA A CA 1
ATOM 615 C C . ALA A 1 84 ? 2.514 -5.790 7.009 1.00 73.38 84 ALA A C 1
ATOM 617 O O . ALA A 1 84 ? 1.844 -6.839 7.132 1.00 73.38 84 ALA A O 1
#

Radius of gyration: 13.37 Å; chains: 1; bounding box: 31×20×37 Å

Secondary structure (DSSP, 8-state):
--HHHH-GGGSS-SHHHHHHHHHTSTT---HHHHHHHHHHHHHHHHTT----SHHHHHHHHHHHHHHHHHHTT--HHHHHHHH-